Protein AF-A0A438BSS4-F1 (afdb_monomer_lite)

InterPro domains:
  IPR001117 Multicopper oxidase, second cupredoxin domain [PF00394] (109-150)
  IPR008972 Cupredoxin [G3DSA:2.60.40.420] (22-152)
  IPR008972 Cupredoxin [SSF49503] (28-121)
  IPR011707 Multicopper oxidase-like, N-terminal [PF07732] (27-97)
  IPR045087 Multicopper oxidase [PTHR11709] (37-151)

Foldseek 3Di:
DDFDFDKDWDDDDPQDDDPQKGKDAAADDFWFKAKDDPPPCLCQHTADPPNDDTQDHRGIDIHHDDDDPDAAKIKMATNPAQRRLPGMTIIHGHDGVPDDPPDPDDPDDDDWDKHFAAPDDPNVQVVVCVVVVHDGDGGPAIDTVNHRDDPD

Structure (mmCIF, N/CA/C/O backbone):
data_AF-A0A438BSS4-F1
#
_entry.id   AF-A0A438BSS4-F1
#
loop_
_atom_site.group_PDB
_atom_site.id
_atom_site.type_symbol
_atom_site.label_atom_id
_atom_site.label_alt_id
_atom_site.label_comp_id
_atom_site.label_asym_id
_atom_site.label_entity_id
_atom_site.label_seq_id
_atom_site.pdbx_PDB_ins_code
_atom_site.Cartn_x
_atom_site.Cartn_y
_atom_site.Cartn_z
_atom_site.occupancy
_atom_site.B_iso_or_equiv
_atom_site.auth_seq_id
_atom_site.auth_comp_id
_atom_site.auth_asym_id
_atom_site.auth_atom_id
_atom_site.pdbx_PDB_model_num
ATOM 1 N N . MET A 1 1 ? -0.698 -3.869 31.626 1.00 24.19 1 MET A N 1
ATOM 2 C CA . MET A 1 1 ? -1.971 -4.354 31.055 1.00 24.19 1 MET A CA 1
ATOM 3 C C . MET A 1 1 ? -1.891 -4.143 29.552 1.00 24.19 1 MET A C 1
ATOM 5 O O . MET A 1 1 ? -1.946 -3.004 29.117 1.00 24.19 1 MET A O 1
ATOM 9 N N . TRP A 1 2 ? -1.593 -5.192 28.784 1.00 21.73 2 TRP A N 1
ATOM 10 C CA . TRP A 1 2 ? -1.399 -5.092 27.333 1.00 21.73 2 TRP A CA 1
ATOM 11 C C . TRP A 1 2 ? -2.755 -5.261 26.635 1.00 21.73 2 TRP A C 1
ATOM 13 O O . TRP A 1 2 ? -3.410 -6.286 26.819 1.00 21.73 2 TRP A O 1
ATOM 23 N N . LEU A 1 3 ? -3.201 -4.241 25.893 1.00 25.16 3 LEU A N 1
ATOM 24 C CA . LEU A 1 3 ? -4.403 -4.311 25.057 1.00 25.16 3 LEU A CA 1
ATOM 25 C C . LEU A 1 3 ? -4.112 -5.232 23.864 1.00 25.16 3 LEU A C 1
ATOM 27 O O . LEU A 1 3 ? -3.237 -4.939 23.056 1.00 25.16 3 LEU A O 1
ATOM 31 N N . ILE A 1 4 ? -4.843 -6.340 23.753 1.00 28.16 4 ILE A N 1
ATOM 32 C CA . ILE A 1 4 ? -4.805 -7.215 22.577 1.00 28.16 4 ILE A CA 1
ATOM 33 C C . ILE A 1 4 ? -5.948 -6.782 21.655 1.00 28.16 4 ILE A C 1
ATOM 35 O O . ILE A 1 4 ? -7.095 -7.183 21.857 1.00 28.16 4 ILE A O 1
ATOM 39 N N . THR A 1 5 ? -5.650 -5.952 20.655 1.00 32.50 5 THR A N 1
ATOM 40 C CA . THR A 1 5 ? -6.594 -5.627 19.575 1.00 32.50 5 THR A CA 1
ATOM 41 C C . THR A 1 5 ? -6.526 -6.739 18.527 1.00 32.50 5 THR A C 1
ATOM 43 O O . THR A 1 5 ? -5.447 -7.089 18.050 1.00 32.50 5 THR A O 1
ATOM 46 N N . LYS A 1 6 ? -7.665 -7.355 18.191 1.00 30.75 6 LYS A N 1
ATOM 47 C CA . LYS A 1 6 ? -7.728 -8.408 17.165 1.00 30.7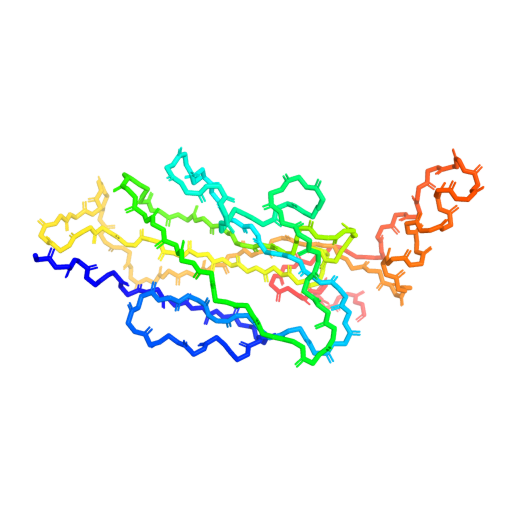5 6 LYS A CA 1
ATOM 48 C C . LYS A 1 6 ? -7.530 -7.785 15.780 1.00 30.75 6 LYS A C 1
ATOM 50 O O . LYS A 1 6 ? -8.438 -7.140 15.271 1.00 30.75 6 LYS A O 1
ATOM 55 N N . MET A 1 7 ? -6.373 -8.020 15.169 1.00 34.81 7 MET A N 1
ATOM 56 C CA . MET A 1 7 ? -6.061 -7.627 13.793 1.00 34.81 7 MET A CA 1
ATOM 57 C C . MET A 1 7 ? -6.324 -8.820 12.862 1.00 34.81 7 MET A C 1
ATOM 59 O O . MET A 1 7 ? -5.757 -9.895 13.060 1.00 34.81 7 MET A O 1
ATOM 63 N N . LYS A 1 8 ? -7.214 -8.668 11.876 1.00 31.70 8 LYS A N 1
ATOM 64 C CA . LYS A 1 8 ? -7.411 -9.658 10.802 1.00 31.70 8 LYS A CA 1
ATOM 65 C C . LYS A 1 8 ? -6.606 -9.208 9.581 1.00 31.70 8 LYS A C 1
ATOM 67 O O . LYS A 1 8 ? -6.917 -8.158 9.034 1.00 31.70 8 LYS A O 1
ATOM 72 N N . LEU A 1 9 ? -5.611 -9.992 9.162 1.00 38.25 9 LEU A N 1
ATOM 73 C CA . LEU A 1 9 ? -4.935 -9.822 7.870 1.00 38.25 9 LEU A CA 1
ATOM 74 C C . LEU A 1 9 ? -5.545 -10.771 6.835 1.00 38.25 9 LEU A C 1
ATOM 76 O O . LEU A 1 9 ? -5.776 -11.944 7.132 1.00 38.25 9 LEU A O 1
ATOM 80 N N . LEU A 1 10 ? -5.778 -10.268 5.624 1.00 36.00 10 LEU A N 1
ATOM 81 C CA . LEU A 1 10 ? -6.196 -11.058 4.471 1.00 36.00 10 LEU A CA 1
ATOM 82 C C . LEU A 1 10 ? -5.169 -10.853 3.342 1.00 36.00 10 LEU A C 1
ATOM 84 O O . 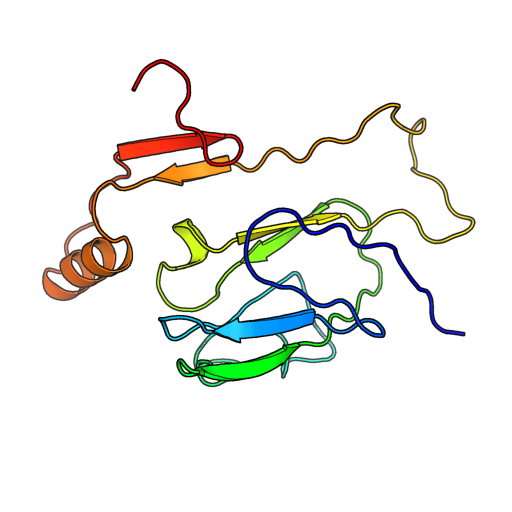LEU A 1 10 ? -4.815 -9.719 3.051 1.00 36.00 10 LEU A O 1
ATOM 88 N N . GLN A 1 11 ? -4.747 -11.976 2.748 1.00 30.53 11 GLN A N 1
ATOM 89 C CA . GLN A 1 11 ? -3.829 -12.186 1.610 1.00 30.53 11 GLN A CA 1
ATOM 90 C C . GLN A 1 11 ? -2.299 -12.274 1.858 1.00 30.53 11 GLN A C 1
ATOM 92 O O . GLN A 1 11 ? -1.591 -11.309 2.113 1.00 30.53 11 GLN A O 1
ATOM 97 N N . ILE A 1 12 ? -1.845 -13.536 1.747 1.00 33.31 12 ILE A N 1
ATOM 98 C CA . ILE A 1 12 ? -0.590 -14.108 1.214 1.00 33.31 12 ILE A CA 1
ATOM 99 C C . ILE A 1 12 ? 0.720 -13.357 1.512 1.00 33.31 12 ILE A C 1
ATOM 101 O O . ILE A 1 12 ? 1.456 -12.941 0.629 1.00 33.31 12 ILE A O 1
ATOM 105 N N . LEU A 1 13 ? 1.070 -13.336 2.791 1.00 33.84 13 LEU A N 1
ATOM 106 C CA . LEU A 1 13 ? 2.369 -13.769 3.315 1.00 33.84 13 LEU A CA 1
ATOM 107 C C . LEU A 1 13 ? 2.053 -14.423 4.671 1.00 33.84 13 LEU A C 1
ATOM 109 O O . LEU A 1 13 ? 1.056 -14.068 5.303 1.00 33.84 13 LEU A O 1
ATOM 113 N N . VAL A 1 14 ? 2.825 -15.415 5.120 1.00 33.06 14 VAL A N 1
ATOM 114 C CA . VAL A 1 14 ? 2.581 -16.073 6.418 1.00 33.06 14 VAL A CA 1
ATOM 115 C C . VAL A 1 14 ? 2.910 -15.089 7.547 1.00 33.06 14 VAL A C 1
ATOM 117 O O . VAL A 1 14 ? 4.011 -15.074 8.089 1.00 33.06 14 VAL A O 1
ATOM 120 N N . PHE A 1 15 ? 1.946 -14.240 7.893 1.00 44.56 15 PHE A N 1
ATOM 121 C CA . PHE A 1 15 ? 2.002 -13.354 9.045 1.00 44.56 15 PHE A CA 1
ATOM 122 C C . PHE A 1 15 ? 1.635 -14.162 10.293 1.00 44.56 15 PHE A C 1
ATOM 124 O O . PHE A 1 15 ? 0.466 -14.318 10.646 1.00 44.56 15 PHE A O 1
ATOM 131 N N . LEU A 1 16 ? 2.641 -14.733 10.957 1.00 33.88 16 LEU A N 1
ATOM 132 C CA . LEU A 1 16 ? 2.450 -15.403 12.244 1.00 33.88 16 LEU A CA 1
ATOM 133 C C . LEU A 1 16 ? 2.341 -14.347 13.349 1.00 33.88 16 LEU A C 1
ATOM 135 O O . LEU A 1 16 ? 3.347 -13.817 13.814 1.00 33.88 16 LEU A O 1
ATOM 139 N N . LEU A 1 17 ? 1.110 -14.055 13.775 1.00 36.72 17 LEU A N 1
ATOM 140 C CA . LEU A 1 17 ? 0.823 -13.212 14.936 1.00 36.72 17 LEU A CA 1
ATOM 141 C C . LEU A 1 17 ? 1.128 -13.981 16.231 1.00 36.72 17 LEU A C 1
ATOM 143 O O . LEU A 1 17 ? 0.242 -14.596 16.822 1.00 36.72 17 LEU A O 1
ATOM 147 N N . PHE A 1 18 ? 2.371 -13.922 16.706 1.00 29.31 18 PHE A N 1
ATOM 148 C CA . PHE A 1 18 ? 2.695 -14.261 18.094 1.00 29.31 18 PHE A CA 1
ATOM 149 C C . PHE A 1 18 ? 2.968 -12.968 18.872 1.00 29.31 18 PHE A C 1
ATOM 151 O O . PHE A 1 18 ? 3.887 -12.221 18.555 1.00 29.31 18 PHE A O 1
ATOM 158 N N . GLY A 1 19 ? 2.156 -12.683 19.895 1.00 33.69 19 GLY A N 1
ATOM 159 C CA . GLY A 1 19 ? 2.474 -11.661 20.904 1.00 33.69 19 GLY A CA 1
ATOM 160 C C . GLY A 1 19 ? 2.464 -10.193 20.449 1.00 33.69 19 GLY A C 1
ATOM 161 O O . GLY A 1 19 ? 3.119 -9.376 21.087 1.00 33.69 19 GLY A O 1
ATOM 162 N N . GLY A 1 20 ? 1.736 -9.835 19.386 1.00 42.69 20 GLY A N 1
ATOM 163 C CA . GLY A 1 20 ? 1.611 -8.436 18.938 1.00 42.69 20 GLY A CA 1
ATOM 164 C C . GLY A 1 20 ? 2.732 -7.938 18.015 1.00 42.69 20 GLY A C 1
ATOM 165 O O . GLY A 1 20 ? 2.837 -6.736 17.792 1.00 42.69 20 GLY A O 1
ATOM 166 N N . GLY A 1 21 ? 3.560 -8.835 17.472 1.00 40.66 21 GLY A N 1
ATOM 167 C CA . GLY A 1 21 ? 4.478 -8.532 16.369 1.00 40.66 21 GLY A CA 1
ATOM 168 C C . GLY A 1 21 ? 3.925 -8.998 15.021 1.00 40.66 21 GLY A C 1
ATOM 169 O O . GLY A 1 21 ? 3.262 -10.037 14.953 1.00 40.66 21 GLY A O 1
ATOM 170 N N . ILE A 1 22 ? 4.217 -8.254 13.950 1.00 52.66 22 ILE A N 1
ATOM 171 C CA . ILE A 1 22 ? 4.117 -8.760 12.578 1.00 52.66 22 ILE A CA 1
ATOM 172 C C . ILE A 1 22 ? 5.495 -9.303 12.189 1.00 52.66 22 ILE A C 1
ATOM 174 O O . ILE A 1 22 ? 6.502 -8.607 12.284 1.00 52.66 22 ILE A O 1
ATOM 178 N N . HIS A 1 23 ? 5.558 -10.561 11.763 1.00 45.16 23 HIS A N 1
ATOM 179 C CA . HIS A 1 23 ? 6.782 -11.158 11.231 1.00 45.16 23 HIS A CA 1
ATOM 180 C C . HIS A 1 23 ? 6.716 -11.191 9.708 1.00 45.16 23 HIS A C 1
ATOM 182 O O . HIS A 1 23 ? 5.843 -11.848 9.143 1.00 45.16 23 HIS A O 1
ATOM 188 N N . CYS A 1 24 ? 7.651 -10.495 9.062 1.00 52.78 24 CYS A N 1
ATOM 189 C CA . CYS A 1 24 ? 7.771 -10.436 7.612 1.00 52.78 24 CYS A CA 1
ATOM 190 C C . CYS A 1 24 ? 8.934 -11.327 7.159 1.00 52.78 24 CYS A C 1
ATOM 192 O O . CYS A 1 24 ? 10.059 -11.222 7.659 1.00 52.78 24 CYS A O 1
ATOM 194 N N . GLN A 1 25 ? 8.672 -12.207 6.193 1.00 42.16 25 GLN A N 1
ATOM 195 C CA . GLN A 1 25 ? 9.694 -13.030 5.548 1.00 42.16 25 GLN A CA 1
ATOM 196 C C . GLN A 1 25 ? 9.735 -12.700 4.057 1.00 42.16 25 GLN A C 1
ATOM 198 O O . GLN A 1 25 ? 8.776 -12.962 3.338 1.00 42.16 25 GLN A O 1
ATOM 203 N N . ALA A 1 26 ? 10.849 -12.144 3.580 1.00 49.03 26 ALA A N 1
ATOM 204 C CA . ALA A 1 26 ? 11.026 -11.851 2.163 1.00 49.03 26 ALA A CA 1
ATOM 205 C C . ALA A 1 26 ? 11.292 -13.157 1.393 1.00 49.03 26 ALA A C 1
ATOM 207 O O . ALA A 1 26 ? 12.308 -13.823 1.609 1.00 49.03 26 ALA A O 1
ATOM 208 N N . SER A 1 27 ? 10.360 -13.548 0.517 1.00 37.84 27 SER A N 1
ATOM 209 C CA . SER A 1 27 ? 10.440 -14.827 -0.202 1.00 37.84 27 SER A CA 1
ATOM 210 C C . SER A 1 27 ? 11.308 -14.769 -1.464 1.00 37.84 27 SER A C 1
ATOM 212 O O . SER A 1 27 ? 11.914 -15.781 -1.796 1.00 37.84 27 SER A O 1
ATOM 214 N N . ILE A 1 28 ? 11.346 -13.642 -2.193 1.00 33.94 28 ILE A N 1
ATOM 215 C CA . ILE A 1 28 ? 11.957 -13.599 -3.542 1.00 33.94 28 ILE A CA 1
ATOM 216 C C . ILE A 1 28 ? 12.649 -12.256 -3.864 1.00 33.94 28 ILE A C 1
ATOM 218 O O . ILE A 1 28 ? 13.659 -12.247 -4.558 1.00 33.94 28 ILE A O 1
ATOM 222 N N . HIS A 1 29 ? 12.177 -11.126 -3.321 1.00 47.12 29 HIS A N 1
ATOM 223 C CA . HIS A 1 29 ? 12.710 -9.787 -3.620 1.00 47.12 29 HIS A CA 1
ATOM 224 C C . HIS A 1 29 ? 13.022 -8.989 -2.341 1.00 47.12 29 HIS A C 1
ATOM 226 O O . HIS A 1 29 ? 12.593 -9.377 -1.248 1.00 47.12 29 HIS A O 1
ATOM 232 N N . ARG A 1 30 ? 13.792 -7.902 -2.470 1.00 47.50 30 ARG A N 1
ATOM 233 C CA . ARG A 1 30 ? 14.097 -6.973 -1.375 1.00 47.50 30 ARG A CA 1
ATOM 234 C C . ARG A 1 30 ? 12.845 -6.177 -1.020 1.00 47.50 30 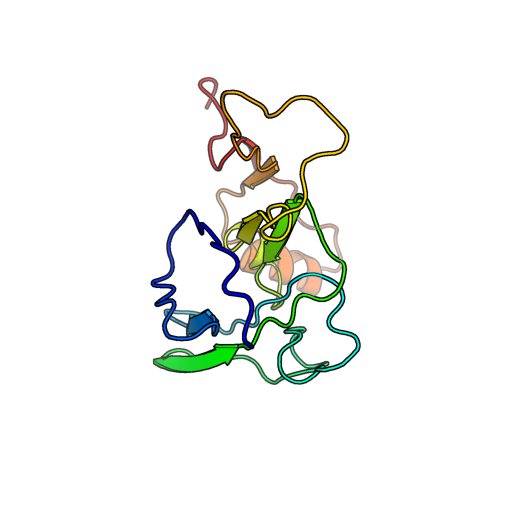ARG A C 1
ATOM 236 O O . ARG A 1 30 ? 12.292 -5.494 -1.874 1.00 47.50 30 ARG A O 1
ATOM 243 N N . HIS A 1 31 ? 12.388 -6.295 0.225 1.00 54.34 31 HIS A N 1
ATOM 244 C CA . HIS A 1 31 ? 11.191 -5.590 0.674 1.00 54.34 31 HIS A CA 1
ATOM 245 C C . HIS A 1 31 ? 11.387 -4.898 2.001 1.00 54.34 31 HIS A C 1
ATOM 247 O O . HIS A 1 31 ? 12.107 -5.375 2.880 1.00 54.34 31 HIS A O 1
ATOM 253 N N . THR A 1 32 ? 10.656 -3.810 2.155 1.00 53.25 32 THR A N 1
ATOM 254 C CA . THR A 1 32 ? 10.313 -3.247 3.448 1.00 53.25 32 THR A CA 1
ATOM 255 C C . THR A 1 32 ? 8.804 -3.044 3.504 1.00 53.25 32 THR A C 1
ATOM 257 O O . THR A 1 32 ? 8.155 -3.113 2.466 1.00 53.25 32 THR A O 1
ATOM 260 N N . PHE A 1 33 ? 8.218 -2.863 4.684 1.00 52.94 33 PHE A N 1
ATOM 261 C CA . PHE A 1 33 ? 6.766 -2.732 4.847 1.00 52.94 33 PHE A CA 1
ATOM 262 C C . PHE A 1 33 ? 6.473 -1.507 5.691 1.00 52.94 33 PHE A C 1
ATOM 264 O O . PHE A 1 33 ? 7.157 -1.321 6.687 1.00 52.94 33 PHE A O 1
ATOM 271 N N . ALA A 1 34 ? 5.467 -0.717 5.333 1.00 57.25 34 ALA A N 1
ATOM 272 C CA . ALA A 1 34 ? 5.055 0.446 6.112 1.00 57.25 34 ALA A CA 1
ATOM 273 C C . ALA A 1 34 ? 3.565 0.411 6.454 1.00 57.25 34 ALA A C 1
ATOM 275 O O . ALA A 1 34 ? 2.777 -0.246 5.769 1.00 57.25 34 ALA A O 1
ATOM 276 N N . TRP A 1 35 ? 3.198 1.124 7.519 1.00 58.16 35 TRP A N 1
ATOM 277 C CA . TRP A 1 35 ? 1.827 1.368 7.974 1.00 58.16 35 TRP A CA 1
ATOM 278 C C . TRP A 1 35 ? 1.789 2.692 8.751 1.00 58.16 35 TRP A C 1
ATOM 280 O O . TRP A 1 35 ? 2.673 2.914 9.565 1.00 58.16 35 TRP A O 1
ATOM 290 N N . GLY A 1 36 ? 0.742 3.508 8.577 1.00 58.16 36 GLY A N 1
ATOM 291 C CA . GLY A 1 36 ? 0.377 4.637 9.463 1.00 58.16 36 GLY A CA 1
ATOM 292 C C . GLY A 1 36 ? 1.503 5.576 9.951 1.00 58.16 36 GLY A C 1
ATOM 293 O O . GLY A 1 36 ? 2.614 5.565 9.445 1.00 58.16 36 GLY A O 1
ATOM 294 N N . GLU A 1 37 ? 1.222 6.431 10.938 1.00 53.81 37 GLU A N 1
ATOM 295 C CA . GLU A 1 37 ? 2.261 7.234 11.605 1.00 53.81 37 GLU A CA 1
ATOM 296 C C . GLU A 1 37 ? 2.850 6.448 12.787 1.00 53.81 37 GLU A C 1
ATOM 298 O O . GLU A 1 37 ? 2.173 6.209 13.784 1.00 53.81 37 GLU A O 1
ATOM 303 N N . ASN A 1 38 ? 4.128 6.058 12.716 1.00 56.38 38 ASN A N 1
ATOM 304 C CA . ASN A 1 38 ? 4.840 5.402 13.821 1.00 56.38 38 ASN A CA 1
ATOM 305 C C . ASN A 1 38 ? 5.774 6.387 14.548 1.00 56.38 38 ASN A C 1
ATOM 307 O O . ASN A 1 38 ? 6.983 6.165 14.660 1.00 56.38 38 ASN A O 1
ATOM 311 N N . ALA A 1 39 ? 5.213 7.500 15.038 1.00 54.72 39 ALA A N 1
ATOM 312 C CA . ALA A 1 39 ? 5.967 8.652 15.553 1.00 54.72 39 ALA A CA 1
ATOM 313 C C . ALA A 1 39 ? 6.949 8.328 16.700 1.00 54.72 39 ALA A C 1
ATOM 315 O O . ALA A 1 39 ? 7.874 9.096 16.958 1.00 54.72 39 ALA A O 1
ATOM 316 N N . GLN A 1 40 ? 6.775 7.199 17.395 1.00 63.47 40 GLN A N 1
ATOM 317 C CA . GLN A 1 40 ? 7.648 6.782 18.497 1.00 63.47 40 GLN A CA 1
ATOM 318 C C . GLN A 1 40 ? 8.616 5.631 18.165 1.00 63.47 40 GLN A C 1
ATOM 320 O O . GLN A 1 40 ? 9.459 5.323 19.010 1.00 63.47 40 GLN A O 1
ATOM 325 N N . ASN A 1 41 ? 8.547 4.989 16.990 1.00 73.94 41 ASN A N 1
ATOM 326 C CA . ASN A 1 41 ? 9.441 3.867 16.662 1.00 73.94 41 ASN A CA 1
ATOM 327 C C . ASN A 1 41 ? 9.826 3.797 15.167 1.00 73.94 41 ASN A C 1
ATOM 329 O O . ASN A 1 41 ? 9.322 2.934 14.439 1.00 73.94 41 ASN A O 1
ATOM 333 N N . PRO A 1 42 ? 10.776 4.637 14.711 1.00 82.62 42 PRO A N 1
ATOM 334 C CA . PRO A 1 42 ? 11.160 4.702 13.299 1.00 82.62 42 PRO A CA 1
ATOM 335 C C . PRO A 1 42 ? 11.797 3.403 12.783 1.00 82.62 42 PRO A C 1
ATOM 337 O O . PRO A 1 42 ? 11.688 3.087 11.607 1.00 82.62 42 PRO A O 1
ATOM 340 N N . TRP A 1 43 ? 12.412 2.594 13.653 1.00 79.56 43 TRP A N 1
ATOM 341 C CA . TRP A 1 43 ? 13.102 1.347 13.281 1.00 79.56 43 TRP A CA 1
ATOM 342 C C . TRP A 1 43 ? 12.204 0.292 12.635 1.00 79.56 43 TRP A C 1
ATOM 344 O O . TRP A 1 43 ? 12.689 -0.664 12.038 1.00 79.56 43 TRP A O 1
ATOM 354 N N . THR A 1 44 ? 10.895 0.428 12.820 1.00 80.31 44 THR A N 1
ATOM 355 C CA . THR A 1 44 ? 9.881 -0.480 12.290 1.00 80.31 44 THR A CA 1
ATOM 356 C C . THR A 1 44 ? 8.917 0.257 11.374 1.00 80.31 44 THR A C 1
ATOM 358 O O . THR A 1 44 ? 7.781 -0.178 11.233 1.00 80.31 44 THR A O 1
ATOM 361 N N . ASP A 1 45 ? 9.319 1.404 10.838 1.00 80.69 45 ASP A N 1
ATOM 362 C CA . ASP A 1 45 ? 8.469 2.217 9.974 1.00 80.69 45 ASP A CA 1
ATOM 363 C C . ASP A 1 45 ? 8.432 1.672 8.545 1.00 80.69 45 ASP A C 1
ATOM 365 O O . ASP A 1 45 ? 7.368 1.638 7.943 1.00 80.69 45 ASP A O 1
ATOM 369 N N . GLY A 1 46 ? 9.560 1.170 8.027 1.00 82.00 46 GLY A N 1
ATOM 370 C CA . GLY A 1 46 ? 9.596 0.500 6.729 1.00 82.00 46 GLY A CA 1
ATOM 371 C C . GLY A 1 46 ? 10.413 1.176 5.637 1.00 82.00 46 GLY A C 1
ATOM 372 O O . GLY A 1 46 ? 11.209 0.481 5.024 1.00 82.00 46 GLY A O 1
ATOM 373 N N . PRO A 1 47 ? 10.251 2.472 5.327 1.00 86.62 47 PRO A N 1
ATOM 374 C CA . PRO A 1 47 ? 10.787 3.066 4.105 1.00 86.62 47 PRO A CA 1
ATOM 375 C C . PRO A 1 47 ? 12.241 2.688 3.786 1.00 86.62 47 PRO A C 1
ATOM 377 O O . PRO A 1 47 ? 13.167 2.956 4.563 1.00 86.62 47 PRO A O 1
ATOM 380 N N . GLU A 1 48 ? 12.421 2.016 2.642 1.00 87.12 48 GLU A N 1
ATOM 381 C CA . GLU A 1 48 ? 13.716 1.491 2.213 1.00 87.12 48 GLU A CA 1
ATOM 382 C C . GLU A 1 48 ? 14.738 2.625 2.081 1.00 87.12 48 GLU A C 1
ATOM 384 O O . GLU A 1 48 ? 14.444 3.680 1.523 1.00 87.12 48 GLU A O 1
ATOM 389 N N . TYR A 1 49 ? 15.934 2.418 2.636 1.00 87.75 49 TYR A N 1
ATOM 390 C CA . TYR A 1 49 ? 17.036 3.389 2.677 1.00 87.75 49 TYR A CA 1
ATOM 391 C C . TYR A 1 49 ? 16.770 4.681 3.468 1.00 87.75 49 TYR A C 1
ATOM 393 O O . TYR A 1 49 ? 17.663 5.522 3.553 1.00 87.75 49 TYR A O 1
ATOM 401 N N . ILE A 1 50 ? 15.604 4.821 4.105 1.00 89.31 50 ILE A N 1
ATOM 402 C CA . ILE A 1 50 ? 15.297 5.938 5.008 1.00 89.31 50 ILE A CA 1
ATOM 403 C C . ILE A 1 50 ? 15.344 5.469 6.463 1.00 89.31 50 ILE A C 1
ATOM 405 O O . ILE A 1 50 ? 16.112 6.005 7.258 1.00 89.31 50 ILE A O 1
ATOM 409 N N . THR A 1 51 ? 14.552 4.452 6.816 1.00 84.19 51 THR A N 1
ATOM 410 C CA . THR A 1 51 ? 14.459 3.950 8.200 1.00 84.19 51 THR A CA 1
ATOM 411 C C . THR A 1 51 ? 15.061 2.562 8.379 1.00 84.19 51 THR A C 1
ATOM 413 O O . THR A 1 51 ? 15.418 2.183 9.497 1.00 84.19 51 THR A O 1
ATOM 416 N N . GLN A 1 52 ? 15.234 1.812 7.286 1.00 82.50 52 GLN A N 1
ATOM 417 C CA . GLN A 1 52 ? 15.867 0.497 7.301 1.00 82.50 52 GLN A CA 1
ATOM 418 C C . GLN A 1 52 ? 16.498 0.126 5.954 1.00 82.50 52 GLN A C 1
ATOM 420 O O . GLN A 1 52 ? 16.087 0.589 4.890 1.00 82.50 52 GLN A O 1
ATOM 425 N N . CYS A 1 53 ? 17.475 -0.782 5.996 1.00 86.44 53 CYS A N 1
ATOM 426 C CA . CYS A 1 53 ? 17.932 -1.485 4.801 1.00 86.44 53 CYS A CA 1
ATOM 427 C C . CYS A 1 53 ? 16.872 -2.504 4.334 1.00 86.44 53 CYS A C 1
ATOM 429 O O . CYS A 1 53 ? 16.124 -3.043 5.161 1.00 86.44 53 CYS A O 1
ATOM 431 N N . PRO A 1 54 ? 16.837 -2.834 3.033 1.00 83.81 54 PRO A N 1
ATOM 432 C CA . PRO A 1 54 ? 15.949 -3.869 2.521 1.00 83.81 54 PRO A CA 1
ATOM 433 C C . PRO A 1 54 ? 16.183 -5.243 3.147 1.00 83.81 54 PRO A C 1
ATOM 435 O O . PRO A 1 54 ? 17.324 -5.702 3.297 1.00 83.81 54 PRO A O 1
ATOM 438 N N . ILE A 1 55 ? 15.081 -5.947 3.417 1.00 83.50 55 ILE A N 1
ATOM 439 C CA . ILE A 1 55 ? 15.108 -7.336 3.877 1.00 83.50 55 ILE A CA 1
ATOM 440 C C . ILE A 1 55 ? 15.536 -8.213 2.698 1.00 83.50 55 ILE A C 1
ATOM 442 O O . ILE A 1 55 ? 14.836 -8.292 1.690 1.00 83.50 55 ILE A O 1
ATOM 446 N N . GLN A 1 56 ? 16.693 -8.866 2.814 1.00 83.00 56 GLN A N 1
ATOM 447 C CA . GLN A 1 56 ? 17.216 -9.722 1.748 1.00 83.00 56 GLN A CA 1
ATOM 448 C C . GLN A 1 56 ? 16.379 -11.002 1.592 1.00 83.00 56 GLN A C 1
ATOM 450 O O . GLN A 1 56 ? 15.840 -11.498 2.588 1.00 83.00 56 GLN A O 1
ATOM 455 N N . PRO A 1 57 ? 16.312 -11.594 0.385 1.00 79.50 57 PRO A N 1
ATOM 456 C CA . PRO A 1 57 ? 15.693 -12.903 0.191 1.00 79.50 57 PRO A CA 1
ATOM 457 C C . PRO A 1 57 ? 16.229 -13.945 1.185 1.00 79.50 57 PRO A C 1
ATOM 459 O O . PRO A 1 57 ? 17.431 -14.015 1.442 1.00 79.50 57 PRO A O 1
ATOM 462 N N . GLY A 1 58 ? 15.332 -14.724 1.792 1.00 80.31 58 GLY A N 1
ATOM 463 C CA . GLY A 1 58 ? 15.685 -15.725 2.810 1.00 80.31 58 GLY A CA 1
ATOM 464 C C . GLY A 1 58 ? 15.972 -15.162 4.209 1.00 80.31 58 GLY A C 1
ATOM 465 O O . GLY A 1 58 ? 16.064 -15.933 5.166 1.00 80.31 58 GLY A O 1
ATOM 466 N N . SER A 1 59 ? 16.053 -13.837 4.362 1.00 79.75 59 SER A N 1
ATOM 467 C CA . SER A 1 59 ? 16.139 -13.181 5.669 1.00 79.75 59 SER A CA 1
ATOM 468 C C . SER A 1 59 ? 14.753 -12.957 6.280 1.00 79.75 59 SER A C 1
ATOM 470 O O . SER A 1 59 ? 13.720 -13.005 5.605 1.00 79.75 59 SER A O 1
ATOM 472 N N . LYS A 1 60 ? 14.729 -12.707 7.590 1.00 77.88 60 LYS A N 1
ATOM 473 C CA . LYS A 1 60 ? 13.509 -12.429 8.357 1.00 77.88 60 LYS A CA 1
ATOM 474 C C . LYS A 1 60 ? 13.652 -11.110 9.093 1.00 77.88 60 LYS A C 1
ATOM 476 O O . LYS A 1 60 ? 14.732 -10.793 9.587 1.00 77.88 60 LYS A O 1
ATOM 481 N N . PHE A 1 61 ? 12.549 -10.384 9.201 1.00 78.00 61 PHE A N 1
ATOM 482 C CA . PHE A 1 61 ? 12.468 -9.165 9.989 1.00 78.00 61 PHE A CA 1
ATOM 483 C C . PHE A 1 61 ? 11.181 -9.165 10.805 1.00 78.00 61 PHE A C 1
ATOM 485 O O . PHE A 1 61 ? 10.101 -9.481 10.301 1.00 78.00 61 PHE A O 1
ATOM 492 N N . SER A 1 62 ? 11.309 -8.820 12.080 1.00 78.25 62 SER A N 1
ATOM 493 C CA . SER A 1 62 ? 10.178 -8.681 12.988 1.00 78.25 62 SER A CA 1
ATOM 494 C C . SER A 1 62 ? 9.846 -7.209 13.132 1.00 78.25 62 SER A C 1
ATOM 496 O O . SER A 1 62 ? 10.640 -6.436 13.665 1.00 78.25 62 SER A O 1
ATOM 498 N N . GLN A 1 63 ? 8.658 -6.835 12.684 1.00 78.12 63 GLN A N 1
ATOM 499 C CA . GLN A 1 63 ? 8.186 -5.467 12.707 1.00 78.12 63 GLN A CA 1
ATOM 500 C C . GLN A 1 63 ? 7.145 -5.305 13.820 1.00 78.12 63 GLN A C 1
ATOM 502 O O . GLN A 1 63 ? 6.179 -6.066 13.933 1.00 78.12 63 GLN A O 1
ATOM 507 N N . LYS A 1 64 ? 7.362 -4.320 14.692 1.00 78.12 64 LYS A N 1
ATOM 508 C CA . LYS A 1 64 ? 6.488 -4.050 15.834 1.00 78.12 64 LYS A CA 1
ATOM 509 C C . LYS A 1 64 ? 5.552 -2.893 15.507 1.00 78.12 64 LYS A C 1
ATOM 511 O O . LYS A 1 64 ? 5.991 -1.749 15.454 1.00 78.12 64 LYS A O 1
ATOM 516 N N . ILE A 1 65 ? 4.264 -3.193 15.362 1.00 78.69 65 ILE A N 1
ATOM 517 C CA . ILE A 1 65 ? 3.222 -2.167 15.258 1.00 78.69 65 ILE A CA 1
ATOM 518 C C . ILE A 1 65 ? 2.903 -1.659 16.658 1.00 78.69 65 ILE A C 1
ATOM 520 O O . ILE A 1 65 ? 2.549 -2.442 17.542 1.00 78.69 65 ILE A O 1
ATOM 524 N N . ILE A 1 66 ? 2.991 -0.348 16.856 1.00 79.94 66 ILE A N 1
ATOM 525 C CA . ILE A 1 66 ? 2.489 0.311 18.059 1.00 79.94 66 ILE A CA 1
ATOM 526 C C . ILE A 1 66 ? 1.316 1.183 17.625 1.00 79.94 66 ILE A C 1
ATOM 528 O O . ILE A 1 66 ? 1.518 2.220 17.012 1.00 79.94 66 ILE A O 1
ATOM 532 N N . LEU A 1 67 ? 0.098 0.733 17.926 1.00 81.06 67 LEU A N 1
ATOM 533 C CA . LEU A 1 67 ? -1.114 1.533 17.745 1.00 81.06 67 LEU A CA 1
ATOM 534 C C . LEU A 1 67 ? -1.333 2.394 18.991 1.00 81.06 67 LEU A C 1
ATOM 536 O O . LEU A 1 67 ? -1.212 1.907 20.122 1.00 81.06 67 LEU A O 1
ATOM 540 N N . SER A 1 68 ? -1.666 3.659 18.780 1.00 82.75 68 SER A N 1
ATOM 541 C CA . SER A 1 68 ? -1.855 4.676 19.803 1.00 82.75 68 SER A CA 1
ATOM 542 C C . SER A 1 68 ? -3.336 5.087 19.910 1.00 82.75 68 SER A C 1
ATOM 544 O O . SER A 1 68 ? -4.104 4.521 20.711 1.00 82.75 68 SER A O 1
ATOM 546 N N . SER A 1 69 ? -3.744 6.067 19.114 1.00 84.50 69 SER A N 1
ATOM 547 C CA . SER A 1 69 ? -5.087 6.636 19.020 1.00 84.50 69 SER A CA 1
ATOM 548 C C . SER A 1 69 ? -5.831 6.212 17.755 1.00 84.50 69 SER A C 1
ATOM 550 O O . SER A 1 69 ? -7.002 6.561 17.623 1.00 84.50 69 SER A O 1
ATOM 552 N N . GLU A 1 70 ? -5.195 5.471 16.847 1.00 85.19 70 GLU A N 1
ATOM 553 C CA . GLU A 1 70 ? -5.805 5.059 15.588 1.00 85.19 70 GLU A CA 1
ATOM 554 C C . GLU A 1 70 ? -6.977 4.099 15.846 1.00 85.19 70 GLU A C 1
ATOM 556 O O . GLU A 1 70 ? -6.862 3.126 16.594 1.00 85.19 70 GLU A O 1
ATOM 561 N N . GLU A 1 71 ? -8.113 4.372 15.209 1.00 88.31 71 GLU A N 1
ATOM 562 C CA . GLU A 1 71 ? -9.321 3.548 15.205 1.00 88.31 71 GLU A CA 1
ATOM 563 C C . GLU A 1 71 ? -9.966 3.694 13.820 1.00 88.31 71 GLU A C 1
ATOM 565 O O . GLU A 1 71 ? -10.098 4.808 13.312 1.00 88.31 71 GLU A O 1
ATOM 570 N N . GLY A 1 72 ? -10.335 2.583 13.180 1.00 90.38 72 GLY A N 1
ATOM 571 C CA . GLY A 1 72 ? -10.870 2.567 11.817 1.00 90.38 72 GLY A CA 1
ATOM 572 C C . GLY A 1 72 ? -10.036 1.730 10.846 1.00 90.38 72 GLY A C 1
ATOM 573 O O . GLY A 1 72 ? -9.528 0.666 11.200 1.00 90.38 72 GLY A O 1
ATOM 574 N N . THR A 1 73 ? -9.940 2.184 9.594 1.00 88.00 73 THR A N 1
ATOM 575 C CA . THR A 1 73 ? -9.237 1.465 8.520 1.00 88.00 73 THR A CA 1
ATOM 576 C C . THR A 1 73 ? -7.895 2.122 8.231 1.00 88.00 73 THR A C 1
ATOM 578 O O . THR A 1 73 ? -7.832 3.286 7.847 1.00 88.00 73 THR A O 1
ATOM 581 N N . LEU A 1 74 ? -6.834 1.345 8.390 1.00 89.62 74 LEU A N 1
ATOM 582 C CA . LEU A 1 74 ? -5.485 1.625 7.924 1.00 89.62 74 LEU A CA 1
ATOM 583 C C . LEU A 1 74 ? -5.136 0.618 6.818 1.00 89.62 74 LEU A C 1
ATOM 585 O O . LEU A 1 74 ? -5.924 -0.264 6.468 1.00 89.62 74 LEU A O 1
ATOM 589 N N . TRP A 1 75 ? -3.932 0.715 6.275 1.00 87.50 75 TRP A N 1
ATOM 590 C CA . TRP A 1 75 ? -3.410 -0.248 5.315 1.00 87.50 75 TRP A CA 1
ATOM 591 C C . TRP A 1 75 ? -1.901 -0.383 5.490 1.00 87.50 75 TRP A C 1
ATOM 593 O O . TRP A 1 75 ? -1.247 0.510 6.032 1.00 87.50 75 TRP A O 1
ATOM 603 N N . TRP A 1 76 ? -1.372 -1.527 5.074 1.00 86.69 76 TRP A N 1
ATOM 604 C CA . TRP A 1 76 ? 0.054 -1.779 4.968 1.00 86.69 76 TRP A CA 1
ATOM 605 C C . TRP A 1 76 ? 0.422 -1.998 3.510 1.00 86.69 76 TRP A C 1
ATOM 607 O O . TRP A 1 76 ? -0.390 -2.477 2.714 1.00 86.69 76 TRP A O 1
ATOM 617 N N . HIS A 1 77 ? 1.661 -1.683 3.164 1.00 88.00 77 HIS A N 1
ATOM 618 C CA . HIS A 1 77 ? 2.190 -1.964 1.838 1.00 88.00 77 HIS A CA 1
ATOM 619 C C . HIS A 1 77 ? 3.699 -2.137 1.859 1.00 88.00 77 HIS A C 1
ATOM 621 O O . HIS A 1 77 ? 4.374 -1.683 2.785 1.00 88.00 77 HIS A O 1
ATOM 627 N N . ALA A 1 78 ? 4.229 -2.785 0.823 1.00 87.31 78 ALA A N 1
ATOM 628 C CA . ALA A 1 78 ? 5.658 -2.771 0.581 1.00 87.31 78 ALA A CA 1
ATOM 629 C C . ALA A 1 78 ? 6.139 -1.325 0.375 1.00 87.31 78 ALA A C 1
ATOM 631 O O . ALA A 1 78 ? 5.480 -0.529 -0.291 1.00 87.31 78 ALA A O 1
ATOM 632 N N . HIS A 1 79 ? 7.280 -0.976 0.952 1.00 89.56 79 HIS A N 1
ATOM 633 C CA . HIS A 1 79 ? 7.890 0.347 0.849 1.00 89.56 79 HIS A CA 1
ATOM 634 C C . HIS A 1 79 ? 9.284 0.282 0.201 1.00 89.56 79 HIS A C 1
ATOM 636 O O . HIS A 1 79 ? 10.148 1.120 0.467 1.00 89.56 79 HIS A O 1
ATOM 642 N N . SER A 1 80 ? 9.467 -0.719 -0.664 1.00 88.25 80 SER A N 1
ATOM 643 C CA . SER A 1 80 ? 10.558 -0.826 -1.627 1.00 88.25 80 SER A CA 1
ATOM 644 C C . SER A 1 80 ? 9.994 -0.740 -3.040 1.00 88.25 80 SER A C 1
ATOM 646 O O . SER A 1 80 ? 9.033 -1.445 -3.392 1.00 88.25 80 SER A O 1
ATOM 648 N N . ASP A 1 81 ? 10.620 0.100 -3.857 1.00 91.94 81 ASP A N 1
ATOM 649 C CA . ASP A 1 81 ? 10.357 0.171 -5.290 1.00 91.94 81 ASP A CA 1
ATOM 650 C C . ASP A 1 81 ? 8.864 0.339 -5.637 1.00 91.94 81 ASP A C 1
ATOM 652 O O . ASP A 1 81 ? 8.133 1.068 -4.961 1.00 91.94 81 ASP A O 1
ATOM 656 N N . TRP A 1 82 ? 8.390 -0.309 -6.706 1.00 93.56 82 TRP A N 1
ATOM 657 C CA . TRP A 1 82 ? 6.971 -0.320 -7.079 1.00 93.56 82 TRP A CA 1
ATOM 658 C C . TRP A 1 82 ? 6.225 -1.544 -6.540 1.00 93.56 82 TRP A C 1
ATOM 660 O O . TRP A 1 82 ? 5.076 -1.807 -6.896 1.00 93.56 82 TRP A O 1
ATOM 670 N N . THR A 1 83 ? 6.835 -2.270 -5.604 1.00 89.25 83 THR A N 1
ATOM 671 C CA . THR A 1 83 ? 6.309 -3.553 -5.130 1.00 89.25 83 THR A CA 1
ATOM 672 C C . THR A 1 83 ? 4.962 -3.436 -4.410 1.00 89.25 83 THR A C 1
ATOM 674 O O . THR A 1 83 ? 4.195 -4.398 -4.348 1.00 89.25 83 THR A O 1
ATOM 677 N N . ARG A 1 84 ? 4.608 -2.240 -3.917 1.00 91.75 84 ARG A N 1
ATOM 678 C CA . ARG A 1 84 ? 3.274 -1.977 -3.356 1.00 91.75 84 ARG A CA 1
ATOM 679 C C . ARG A 1 84 ? 2.134 -2.239 -4.337 1.00 91.75 84 ARG A C 1
ATOM 681 O O . ARG A 1 84 ? 1.013 -2.394 -3.876 1.00 91.75 84 ARG A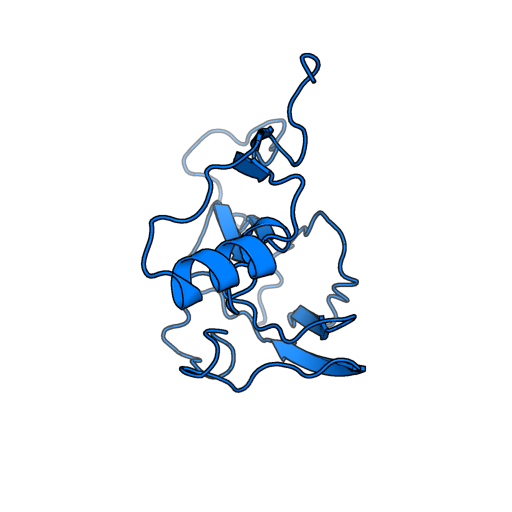 O 1
ATOM 688 N N . ALA A 1 85 ? 2.387 -2.306 -5.646 1.00 89.88 85 ALA A N 1
ATOM 689 C CA . ALA A 1 85 ? 1.361 -2.644 -6.632 1.00 89.88 85 ALA A CA 1
ATOM 690 C C . ALA A 1 85 ? 0.747 -4.034 -6.393 1.00 89.88 85 ALA A C 1
ATOM 692 O O . ALA A 1 85 ? -0.443 -4.219 -6.624 1.00 89.88 85 ALA A O 1
ATOM 693 N N . THR A 1 86 ? 1.518 -4.991 -5.862 1.00 87.44 86 THR A N 1
ATOM 694 C CA . THR A 1 86 ? 1.031 -6.353 -5.568 1.00 87.44 86 THR A CA 1
ATOM 695 C C . THR A 1 86 ? 1.130 -6.733 -4.092 1.00 87.44 86 THR A C 1
ATOM 697 O O . THR A 1 86 ? 0.410 -7.621 -3.639 1.00 87.44 86 THR A O 1
ATOM 700 N N . VAL A 1 87 ? 1.995 -6.065 -3.323 1.00 87.25 87 VAL A N 1
ATOM 701 C CA . VAL A 1 87 ? 2.254 -6.375 -1.912 1.00 87.25 87 VAL A CA 1
ATOM 702 C C . VAL A 1 87 ? 1.669 -5.276 -1.027 1.00 87.25 87 VAL A C 1
ATOM 704 O O . VAL A 1 87 ? 2.343 -4.306 -0.676 1.00 87.25 87 VAL A O 1
ATOM 707 N N . HIS A 1 88 ? 0.393 -5.424 -0.680 1.00 87.25 88 HIS A N 1
ATOM 708 C CA . HIS A 1 88 ? -0.353 -4.505 0.179 1.00 87.25 88 HIS A CA 1
ATOM 709 C C . HIS A 1 88 ? -1.567 -5.194 0.814 1.00 87.25 88 HIS A C 1
ATOM 711 O O . HIS A 1 88 ? -1.980 -6.272 0.387 1.00 87.25 88 HIS A O 1
ATOM 717 N N . GLY A 1 89 ? -2.169 -4.563 1.821 1.00 86.62 89 GLY A N 1
ATOM 718 C CA . GLY A 1 89 ? -3.392 -5.062 2.442 1.00 86.62 89 GLY A CA 1
ATOM 719 C C . GLY A 1 89 ? -3.992 -4.103 3.464 1.00 86.62 89 GLY A C 1
ATOM 720 O O . GLY A 1 89 ? -3.355 -3.153 3.910 1.00 86.62 89 GLY A O 1
ATOM 721 N N . ALA A 1 90 ? -5.240 -4.353 3.856 1.00 88.12 90 ALA A N 1
ATOM 722 C CA . ALA A 1 90 ? -5.926 -3.546 4.862 1.00 88.12 90 ALA A CA 1
ATOM 723 C C . ALA A 1 90 ? -5.524 -3.942 6.295 1.00 88.12 90 ALA A C 1
ATOM 725 O O . ALA A 1 90 ? -5.290 -5.116 6.597 1.00 88.12 90 ALA A O 1
ATOM 726 N N . ILE A 1 91 ? -5.517 -2.960 7.195 1.00 85.88 91 ILE A N 1
ATOM 727 C CA . ILE A 1 91 ? -5.437 -3.136 8.647 1.00 85.88 91 ILE A CA 1
ATOM 728 C C . ILE A 1 91 ? -6.706 -2.539 9.244 1.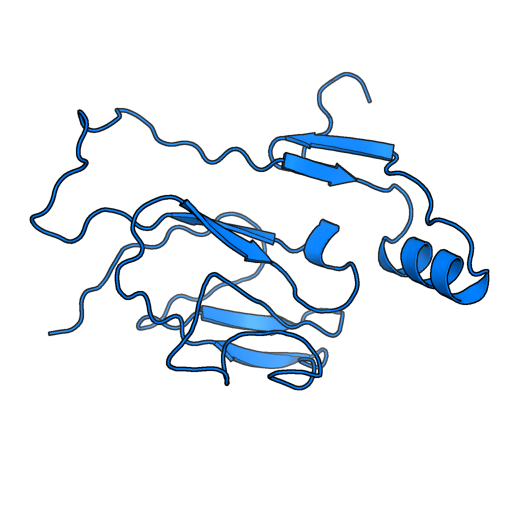00 85.88 91 ILE A C 1
ATOM 730 O O . ILE A 1 91 ? -6.948 -1.342 9.133 1.00 85.88 91 ILE A O 1
ATOM 734 N N . ILE A 1 92 ? -7.507 -3.362 9.915 1.00 88.62 92 ILE A N 1
ATOM 735 C CA . ILE A 1 92 ? -8.720 -2.895 10.591 1.00 88.62 92 ILE A CA 1
ATOM 736 C C . ILE A 1 92 ? -8.452 -2.791 12.090 1.00 88.62 92 ILE A C 1
ATOM 738 O O . ILE A 1 92 ? -8.157 -3.798 12.743 1.00 88.62 92 ILE A O 1
ATOM 742 N N . VAL A 1 93 ? -8.563 -1.577 12.627 1.00 89.00 93 VAL A N 1
ATOM 743 C CA . VAL A 1 93 ? -8.411 -1.273 14.051 1.00 89.00 93 VAL A CA 1
ATOM 744 C C . VAL A 1 93 ? -9.789 -1.024 14.653 1.00 89.00 93 VAL A C 1
ATOM 746 O O . VAL A 1 93 ? -10.402 0.021 14.454 1.00 89.00 93 VAL A O 1
ATOM 749 N N . TYR A 1 94 ? -10.285 -2.019 15.381 1.00 91.25 94 TYR A N 1
ATOM 750 C CA . TYR A 1 94 ? -11.577 -1.954 16.058 1.00 91.25 94 TYR A CA 1
ATOM 751 C C . TYR A 1 94 ? -11.537 -1.041 17.293 1.00 91.25 94 TYR A C 1
ATOM 753 O O . TYR A 1 94 ? -10.465 -0.879 17.888 1.00 91.25 94 TYR A O 1
ATOM 761 N N . PRO A 1 95 ? -12.704 -0.535 17.742 1.00 91.69 95 PRO A N 1
ATOM 762 C CA . PRO A 1 95 ? -12.803 0.181 19.003 1.00 91.69 95 PRO A CA 1
ATOM 763 C C . PRO A 1 95 ? -12.209 -0.615 20.164 1.00 91.69 95 PRO A C 1
ATOM 765 O O . PRO A 1 95 ? -12.354 -1.842 20.248 1.00 91.69 95 PRO A O 1
ATOM 768 N N . LYS A 1 96 ? -11.527 0.092 21.069 1.00 89.75 96 LYS A N 1
ATOM 769 C CA . LYS A 1 96 ? -10.938 -0.498 22.279 1.00 89.75 96 LYS A CA 1
ATOM 770 C C . LYS A 1 96 ? -12.016 -1.226 23.090 1.00 89.75 96 LYS A C 1
ATOM 772 O O . LYS A 1 96 ? -13.179 -0.834 23.121 1.00 89.75 96 LYS A O 1
ATOM 777 N N . ASN A 1 97 ? -11.630 -2.284 23.804 1.00 88.00 97 ASN A N 1
ATOM 778 C CA . ASN A 1 97 ? -12.570 -2.995 24.674 1.00 88.00 97 ASN A CA 1
ATOM 779 C C . ASN A 1 97 ? -13.241 -2.016 25.653 1.00 88.00 97 ASN A C 1
ATOM 781 O O . ASN A 1 97 ? -12.558 -1.337 26.417 1.00 88.00 97 ASN A O 1
ATOM 785 N N . GLY A 1 98 ? -14.573 -1.968 25.634 1.00 89.62 98 GLY A N 1
ATOM 786 C CA . GLY A 1 98 ? -15.368 -1.056 26.461 1.00 89.62 98 GLY A CA 1
ATOM 787 C C . GLY A 1 98 ? -15.764 0.254 25.773 1.00 89.62 98 GLY A C 1
ATOM 788 O O . GLY A 1 98 ? -16.605 0.970 26.313 1.00 89.62 98 GLY A O 1
ATOM 789 N N . THR A 1 99 ? -15.238 0.552 24.583 1.00 92.94 99 THR A N 1
ATOM 790 C CA . THR A 1 99 ? -15.751 1.620 23.716 1.00 92.94 99 THR A CA 1
ATOM 791 C C . THR A 1 99 ? -16.645 1.040 22.619 1.00 92.94 99 THR A C 1
ATOM 793 O O . THR A 1 99 ? -16.771 -0.176 22.447 1.00 92.94 99 THR A O 1
ATOM 796 N N . LYS A 1 100 ? -17.350 1.921 21.913 1.00 93.56 100 LYS A N 1
ATOM 797 C CA . LYS A 1 100 ? -18.244 1.577 20.808 1.00 93.56 100 LYS A CA 1
ATOM 798 C C . LYS A 1 100 ? -17.987 2.531 19.658 1.00 93.56 100 LYS A C 1
ATOM 800 O O . LYS A 1 100 ? -17.549 3.656 19.891 1.00 93.56 100 LYS A O 1
ATOM 805 N N . TYR A 1 101 ? -18.339 2.098 18.454 1.00 93.44 101 TYR A N 1
ATOM 806 C CA . TYR A 1 101 ? -18.405 2.999 17.316 1.00 93.44 101 TYR A CA 1
ATOM 807 C C . TYR A 1 101 ? -19.278 4.223 17.643 1.00 93.44 101 TYR A C 1
ATOM 809 O O . TYR A 1 101 ? -20.271 4.095 18.374 1.00 93.44 101 TYR A O 1
ATOM 817 N N . PRO A 1 102 ? -18.971 5.396 17.066 1.00 94.75 102 PRO A N 1
ATOM 818 C CA . PRO A 1 102 ? -19.828 6.577 17.174 1.00 94.75 102 PRO A CA 1
ATOM 819 C C . PRO A 1 102 ? -21.144 6.435 16.380 1.00 94.75 102 PRO A C 1
ATOM 821 O O . PRO A 1 102 ? -21.966 7.345 16.374 1.00 94.75 102 PRO A O 1
ATOM 824 N N . PHE A 1 103 ? -21.357 5.289 15.730 1.00 95.88 103 PHE A N 1
ATOM 825 C CA . PHE A 1 103 ? -22.526 4.911 14.938 1.00 95.88 103 PHE A CA 1
ATOM 826 C C . PHE A 1 103 ? -23.015 3.497 15.325 1.00 95.88 103 PHE A C 1
ATOM 828 O O . PHE A 1 103 ? -22.305 2.769 16.027 1.00 95.88 103 PHE A O 1
ATOM 835 N N . PRO A 1 104 ? -24.230 3.077 14.910 1.00 96.38 104 PRO A N 1
ATOM 836 C CA . PRO A 1 104 ? -24.719 1.723 15.160 1.00 96.38 104 PRO A CA 1
ATOM 837 C C . PRO A 1 104 ? -23.755 0.664 14.624 1.00 96.38 104 PRO A C 1
ATOM 839 O O . PRO A 1 104 ? -23.272 0.773 13.500 1.00 96.38 104 PRO A O 1
ATOM 842 N N . LYS A 1 105 ? -23.484 -0.371 15.426 1.00 94.56 105 LYS A N 1
ATOM 843 C CA . LYS A 1 105 ? -22.563 -1.442 15.039 1.00 94.56 105 LYS A CA 1
ATOM 844 C C . LYS A 1 105 ? -23.028 -2.083 13.719 1.00 94.56 105 LYS A C 1
ATOM 846 O O . LYS A 1 105 ? -24.159 -2.573 13.680 1.00 94.56 105 LYS A O 1
ATOM 851 N N . PRO A 1 106 ? -22.179 -2.122 12.679 1.00 94.44 106 PRO A N 1
ATOM 852 C CA . PRO A 1 106 ? -22.543 -2.732 11.407 1.00 94.44 106 PRO A CA 1
ATOM 853 C C . PRO A 1 106 ? -22.753 -4.243 11.558 1.00 94.44 106 PRO A C 1
ATOM 855 O O . PRO A 1 106 ? -22.116 -4.907 12.380 1.00 94.44 106 PRO A O 1
ATOM 858 N N . ASN A 1 107 ? -23.655 -4.801 10.748 1.00 96.19 107 ASN A N 1
ATOM 859 C CA . ASN A 1 107 ? -23.872 -6.249 10.696 1.00 96.19 107 ASN A CA 1
ATOM 860 C C . ASN A 1 107 ? -22.684 -6.979 10.059 1.00 96.19 107 ASN A C 1
ATOM 862 O O . ASN A 1 107 ? -22.353 -8.090 10.470 1.00 96.19 107 ASN A O 1
ATOM 866 N N . VAL A 1 108 ? -22.067 -6.355 9.051 1.00 95.75 108 VAL A N 1
ATOM 867 C CA . VAL A 1 108 ? -20.949 -6.895 8.276 1.00 95.75 108 VAL A CA 1
ATOM 868 C C . VAL A 1 108 ? -19.991 -5.756 7.936 1.00 95.75 108 VAL A C 1
ATOM 870 O O . VAL A 1 108 ? -20.425 -4.652 7.617 1.00 95.75 108 VAL A O 1
ATOM 873 N N . GLU A 1 109 ? -18.695 -6.049 7.978 1.00 92.94 109 GLU A N 1
ATOM 874 C CA . GLU A 1 109 ? -17.618 -5.153 7.560 1.00 92.94 109 GLU A CA 1
ATOM 875 C C . GLU A 1 109 ? -16.786 -5.878 6.497 1.00 92.94 109 GLU A C 1
ATOM 877 O O . GLU A 1 109 ? -16.330 -7.002 6.730 1.00 92.94 109 GLU A O 1
ATOM 882 N N . VAL A 1 110 ? -16.619 -5.262 5.324 1.00 93.94 110 VAL A N 1
ATOM 883 C CA . VAL A 1 110 ? -15.877 -5.834 4.191 1.00 93.94 110 VAL A CA 1
ATOM 884 C C . VAL A 1 110 ? -14.866 -4.801 3.694 1.00 93.94 110 VAL A C 1
ATOM 886 O O . VAL A 1 110 ? -15.281 -3.704 3.319 1.00 93.94 110 VAL A O 1
ATOM 889 N N . PRO A 1 111 ? -13.556 -5.110 3.676 1.00 93.31 111 PRO A N 1
ATOM 890 C CA . PRO A 1 111 ? -12.575 -4.225 3.068 1.00 93.31 111 PRO A CA 1
ATOM 891 C C . PRO A 1 111 ? -12.744 -4.210 1.543 1.00 93.31 111 PRO A C 1
ATOM 893 O O . PRO A 1 111 ? -12.905 -5.258 0.912 1.00 93.31 111 PRO A O 1
ATOM 896 N N . ILE A 1 112 ? -12.681 -3.013 0.965 1.00 95.38 112 ILE A N 1
ATOM 897 C CA . ILE A 1 112 ? -12.648 -2.787 -0.480 1.00 95.38 112 ILE A CA 1
ATOM 898 C C . ILE A 1 112 ? -11.315 -2.116 -0.799 1.00 95.38 112 ILE A C 1
ATOM 900 O O . ILE A 1 112 ? -11.094 -0.962 -0.439 1.00 95.38 112 ILE A O 1
ATOM 904 N N . ILE A 1 113 ? -10.417 -2.865 -1.430 1.00 93.94 113 ILE A N 1
ATOM 905 C CA . ILE A 1 113 ? -9.084 -2.415 -1.821 1.00 93.94 113 ILE A CA 1
ATOM 906 C C . ILE A 1 113 ? -9.120 -2.091 -3.308 1.00 93.94 113 ILE A C 1
ATOM 908 O O . ILE A 1 113 ? -9.426 -2.957 -4.127 1.00 93.94 113 ILE A O 1
ATOM 912 N N . LEU A 1 114 ? -8.811 -0.842 -3.639 1.00 96.56 114 LEU A N 1
ATOM 913 C CA . LEU A 1 114 ? -8.632 -0.404 -5.015 1.00 96.56 114 LEU A CA 1
ATOM 914 C C . LEU A 1 114 ? -7.158 -0.544 -5.386 1.00 96.56 114 LEU A C 1
ATOM 916 O O . LEU A 1 114 ? -6.288 -0.184 -4.591 1.00 96.56 114 LEU A O 1
ATOM 920 N N . GLY A 1 115 ? -6.889 -1.067 -6.575 1.00 95.06 115 GLY A N 1
ATOM 921 C CA . GLY A 1 115 ? -5.528 -1.286 -7.050 1.00 95.06 115 GLY A CA 1
ATOM 922 C C . GLY A 1 115 ? -5.405 -1.159 -8.559 1.00 95.06 115 GLY A C 1
ATOM 923 O O . GLY A 1 115 ? -6.379 -0.905 -9.265 1.00 95.06 115 GLY A O 1
ATOM 924 N N . GLU A 1 116 ? -4.190 -1.368 -9.036 1.00 96.06 116 GLU A N 1
ATOM 925 C CA . GLU A 1 116 ? -3.830 -1.362 -10.448 1.00 96.06 116 GLU A CA 1
ATOM 926 C C . GLU A 1 116 ? -3.126 -2.673 -10.797 1.00 96.06 116 GLU A C 1
ATOM 928 O O . GLU A 1 116 ? -2.486 -3.296 -9.946 1.00 96.06 116 GLU A O 1
ATOM 933 N N . TRP A 1 117 ? -3.249 -3.092 -12.051 1.00 94.81 117 TRP A N 1
ATOM 934 C CA . TRP A 1 117 ? -2.637 -4.303 -12.579 1.00 94.81 117 TRP A CA 1
ATOM 935 C C . TRP A 1 117 ? -1.872 -4.010 -13.859 1.00 94.81 117 TRP A C 1
ATOM 937 O O . TRP A 1 117 ? -2.400 -3.366 -14.763 1.00 94.81 117 TRP A O 1
ATOM 947 N N . TRP A 1 118 ? -0.668 -4.563 -13.963 1.00 94.94 118 TRP A N 1
ATOM 948 C CA . TRP A 1 118 ? 0.116 -4.611 -15.192 1.00 94.94 118 TRP A CA 1
ATOM 949 C C . TRP A 1 118 ? 0.312 -6.072 -15.588 1.00 94.94 118 TRP A C 1
ATOM 951 O O . TRP A 1 118 ? 0.556 -6.928 -14.737 1.00 94.94 118 TRP A O 1
ATOM 961 N N . LYS A 1 119 ? 0.236 -6.369 -16.887 1.00 93.62 119 LYS A N 1
ATOM 962 C CA . LYS A 1 119 ? 0.659 -7.670 -17.431 1.00 93.62 119 LYS A CA 1
ATOM 963 C C . LYS A 1 119 ? 2.175 -7.840 -17.350 1.00 93.62 119 LYS A C 1
ATOM 965 O O . LYS A 1 119 ? 2.658 -8.958 -17.192 1.00 93.62 119 LYS A O 1
ATOM 970 N N . SER A 1 120 ? 2.907 -6.737 -17.489 1.00 93.94 120 SER A N 1
ATOM 971 C CA . SER A 1 120 ? 4.358 -6.680 -17.311 1.00 93.94 120 SER A CA 1
ATOM 972 C C . SER A 1 120 ? 4.736 -6.672 -15.831 1.00 93.94 120 SER A C 1
ATOM 974 O O . SER A 1 120 ? 3.957 -6.245 -14.981 1.00 93.94 120 SER A O 1
ATOM 976 N N . ASP A 1 121 ? 5.965 -7.094 -15.524 1.00 92.69 121 ASP A N 1
ATOM 977 C CA . ASP A 1 121 ? 6.535 -6.914 -14.187 1.00 92.69 121 ASP A CA 1
ATOM 978 C C . ASP A 1 121 ? 6.569 -5.417 -13.832 1.00 92.69 121 ASP A C 1
ATOM 980 O O . ASP A 1 121 ? 7.097 -4.595 -14.584 1.00 92.69 121 ASP A O 1
ATOM 984 N N . VAL A 1 122 ? 5.996 -5.063 -12.682 1.00 92.62 122 VAL A N 1
ATOM 985 C CA . VAL A 1 122 ? 5.840 -3.668 -12.257 1.00 92.62 122 VAL A CA 1
ATOM 986 C C . VAL A 1 122 ? 7.180 -2.956 -12.042 1.00 92.62 122 VAL A C 1
ATOM 988 O O . VAL A 1 122 ? 7.304 -1.764 -12.328 1.00 92.62 122 VAL A O 1
ATOM 991 N N . ASN A 1 123 ? 8.208 -3.676 -11.589 1.00 92.81 123 ASN A N 1
ATOM 992 C CA . ASN A 1 123 ? 9.542 -3.110 -11.425 1.00 92.81 123 ASN A CA 1
ATOM 993 C C . ASN A 1 123 ? 10.242 -2.963 -12.778 1.00 92.81 123 ASN A C 1
ATOM 995 O O . ASN A 1 123 ? 10.996 -2.011 -12.949 1.00 92.81 123 ASN A O 1
ATOM 999 N N . ALA A 1 124 ? 9.937 -3.815 -13.763 1.00 95.50 124 ALA A N 1
ATOM 1000 C CA . ALA A 1 124 ? 10.416 -3.612 -15.131 1.00 95.50 124 ALA A CA 1
ATOM 1001 C C . ALA A 1 124 ? 9.808 -2.350 -15.769 1.00 95.50 124 ALA A C 1
ATOM 1003 O O . ALA A 1 124 ? 10.534 -1.584 -16.398 1.00 95.50 124 ALA A O 1
ATOM 1004 N N . VAL A 1 125 ? 8.512 -2.089 -15.549 1.00 96.38 125 VAL A N 1
ATOM 1005 C CA . VAL A 1 125 ? 7.848 -0.849 -16.005 1.00 96.38 125 VAL A CA 1
ATOM 1006 C C . VAL A 1 125 ? 8.509 0.387 -15.386 1.00 96.38 125 VAL A C 1
ATOM 1008 O O . VAL A 1 125 ? 8.806 1.356 -16.085 1.00 96.38 125 VAL A O 1
ATOM 1011 N N . ARG A 1 126 ? 8.790 0.341 -14.079 1.00 94.94 126 ARG A N 1
ATOM 1012 C CA . ARG A 1 126 ? 9.548 1.388 -13.384 1.00 94.94 126 ARG A CA 1
ATOM 1013 C C . ARG A 1 126 ? 10.948 1.564 -13.978 1.00 94.94 126 ARG A C 1
ATOM 1015 O O . ARG A 1 126 ? 11.354 2.694 -14.237 1.00 94.94 126 ARG A O 1
ATOM 1022 N N . ASP A 1 127 ? 11.691 0.474 -14.154 1.00 96.44 127 ASP A N 1
ATOM 1023 C CA . ASP A 1 127 ? 13.086 0.509 -14.610 1.00 96.44 127 ASP A CA 1
ATOM 1024 C C . ASP A 1 127 ? 13.211 1.070 -16.025 1.00 96.44 127 ASP A C 1
ATOM 1026 O O . ASP A 1 127 ? 14.129 1.843 -16.298 1.00 96.44 127 ASP A O 1
ATOM 1030 N N . GLU A 1 128 ? 12.262 0.753 -16.905 1.00 96.81 128 GLU A N 1
ATOM 1031 C CA . GLU A 1 128 ? 12.173 1.345 -18.239 1.00 96.81 128 GLU A CA 1
ATOM 1032 C C . GLU A 1 128 ? 11.942 2.864 -18.173 1.00 96.81 128 GLU A C 1
ATOM 1034 O O . GLU A 1 128 ? 12.656 3.625 -18.835 1.00 96.81 128 GLU A O 1
ATOM 1039 N N . GLY A 1 129 ? 11.007 3.324 -17.335 1.00 95.88 129 GLY A N 1
ATOM 1040 C CA . GLY A 1 129 ? 10.759 4.755 -17.126 1.00 95.88 129 GLY A CA 1
ATOM 1041 C C . GLY A 1 129 ? 11.992 5.487 -16.586 1.00 95.88 129 GLY A C 1
ATOM 1042 O O . GLY A 1 129 ? 12.367 6.544 -17.090 1.00 95.88 129 GLY A O 1
ATOM 1043 N N . LEU A 1 130 ? 12.698 4.889 -15.621 1.00 96.31 130 LEU A N 1
ATOM 1044 C CA . LEU A 1 130 ? 13.943 5.447 -15.079 1.00 96.31 130 LEU A CA 1
ATOM 1045 C C . LEU A 1 130 ? 15.075 5.485 -16.116 1.00 96.31 130 LEU A C 1
ATOM 1047 O O . LEU A 1 130 ? 15.828 6.457 -16.158 1.00 96.31 130 LEU A O 1
ATOM 1051 N N . ALA A 1 131 ? 15.209 4.446 -16.942 1.00 97.44 131 ALA A N 1
ATOM 1052 C CA . ALA A 1 131 ? 16.261 4.359 -17.952 1.00 97.44 131 ALA A CA 1
ATOM 1053 C C . ALA A 1 131 ? 16.045 5.336 -19.117 1.00 97.44 131 ALA A C 1
ATOM 1055 O O . ALA A 1 131 ? 17.008 5.883 -19.655 1.00 97.44 131 ALA A O 1
ATOM 1056 N N . THR A 1 132 ? 14.790 5.544 -19.516 1.00 97.44 132 THR A N 1
ATOM 1057 C CA . THR A 1 132 ? 14.425 6.409 -20.649 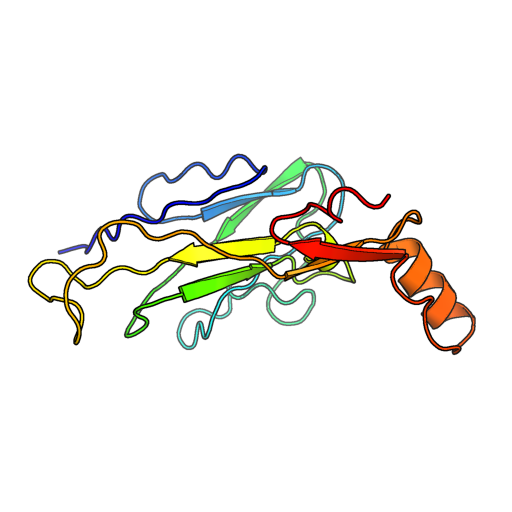1.00 97.44 132 THR A CA 1
ATOM 1058 C C . THR A 1 132 ? 14.180 7.862 -20.242 1.00 97.44 132 THR A C 1
ATOM 1060 O O . THR A 1 132 ? 14.318 8.758 -21.075 1.00 97.44 132 THR A O 1
ATOM 1063 N N . GLY A 1 133 ? 13.813 8.105 -18.981 1.00 96.75 133 GLY A N 1
ATOM 1064 C CA . GLY A 1 133 ? 13.319 9.395 -18.500 1.00 96.75 133 GLY A CA 1
ATOM 1065 C C . GLY A 1 133 ? 11.903 9.735 -18.982 1.00 96.75 133 GLY A C 1
ATOM 1066 O O . GLY A 1 133 ? 11.468 10.871 -18.796 1.00 96.75 133 GLY A O 1
ATOM 1067 N N . ALA A 1 134 ? 11.207 8.791 -19.624 1.00 96.19 134 ALA A N 1
ATOM 1068 C CA . ALA A 1 134 ? 9.826 8.945 -20.064 1.00 96.19 134 ALA A CA 1
ATOM 1069 C C . ALA A 1 134 ? 8.835 8.558 -18.955 1.00 96.19 134 ALA A C 1
ATOM 1071 O O . ALA A 1 134 ? 9.199 7.935 -17.954 1.00 96.19 134 ALA A O 1
ATOM 1072 N N . ASP A 1 135 ? 7.564 8.904 -19.161 1.00 95.81 135 ASP A N 1
ATOM 1073 C CA . ASP A 1 135 ? 6.494 8.458 -18.275 1.00 95.81 135 ASP A CA 1
ATOM 1074 C C . ASP A 1 135 ? 6.374 6.921 -18.308 1.00 95.81 135 ASP A C 1
ATOM 1076 O O . ASP A 1 135 ? 6.412 6.325 -19.390 1.00 95.81 135 ASP A O 1
ATOM 1080 N N . PRO A 1 136 ? 6.209 6.258 -17.148 1.00 95.06 136 PRO A N 1
ATOM 1081 C CA . PRO A 1 136 ? 5.981 4.820 -17.099 1.00 95.06 136 PRO A CA 1
ATOM 1082 C C . PRO A 1 136 ? 4.681 4.415 -17.805 1.00 95.06 136 PRO A C 1
ATOM 1084 O O . PRO A 1 136 ? 3.699 5.159 -17.811 1.00 95.06 136 PRO A O 1
ATOM 1087 N N . ASN A 1 137 ? 4.647 3.192 -18.339 1.00 95.94 137 ASN A N 1
ATOM 1088 C CA . ASN A 1 137 ? 3.437 2.641 -18.949 1.00 95.94 137 ASN A CA 1
ATOM 1089 C C . ASN A 1 137 ? 2.269 2.612 -17.949 1.00 95.94 137 ASN A C 1
ATOM 1091 O O . ASN A 1 137 ? 2.418 2.165 -16.808 1.00 95.94 137 ASN A O 1
ATOM 1095 N N . ILE A 1 138 ? 1.089 3.039 -18.404 1.00 96.81 138 ILE A N 1
ATOM 1096 C CA . ILE A 1 138 ? -0.154 2.958 -17.625 1.00 96.81 138 ILE A CA 1
ATOM 1097 C C . ILE A 1 138 ? -0.530 1.502 -17.321 1.00 96.81 138 ILE A C 1
ATOM 1099 O O . ILE A 1 138 ? -0.111 0.583 -18.028 1.00 96.81 138 ILE A O 1
ATOM 1103 N N . SER A 1 139 ? -1.326 1.297 -16.272 1.00 96.38 139 SER A N 1
ATOM 1104 C CA . SER A 1 139 ? -1.844 -0.021 -15.905 1.00 96.38 139 SER A CA 1
ATOM 1105 C C . SER A 1 139 ? -2.775 -0.597 -16.978 1.00 96.38 139 SER A C 1
ATOM 1107 O O . SER A 1 139 ? -3.492 0.122 -17.674 1.00 96.38 139 SER A O 1
ATOM 1109 N N . ASP A 1 140 ? -2.766 -1.925 -17.110 1.00 95.88 140 ASP A N 1
ATOM 1110 C CA . ASP A 1 140 ? -3.657 -2.674 -18.001 1.00 95.88 140 ASP A CA 1
ATOM 1111 C C . ASP A 1 140 ? -5.094 -2.731 -17.460 1.00 95.88 140 ASP A C 1
ATOM 1113 O O . ASP A 1 140 ? -6.036 -2.876 -18.240 1.00 95.88 140 ASP A O 1
ATOM 1117 N N . SER A 1 141 ? -5.265 -2.674 -16.134 1.00 95.12 141 SER A N 1
ATOM 1118 C CA . SER A 1 141 ? -6.579 -2.678 -15.488 1.00 95.12 141 SER A CA 1
ATOM 1119 C C . SER A 1 141 ? -6.541 -2.044 -14.104 1.00 95.12 141 SER A C 1
ATOM 1121 O O . SER A 1 141 ? -5.562 -2.166 -13.367 1.00 95.12 141 SER A O 1
ATOM 1123 N N . PHE A 1 142 ? -7.673 -1.471 -13.705 1.00 95.81 142 PHE A N 1
ATOM 1124 C CA . PHE A 1 142 ? -7.971 -1.202 -12.302 1.00 95.81 142 PHE A CA 1
ATOM 1125 C C . PHE A 1 142 ? -8.543 -2.456 -11.640 1.00 95.81 142 PHE A C 1
ATOM 1127 O O . PHE A 1 142 ? -9.161 -3.288 -12.305 1.00 95.81 142 PHE A O 1
ATOM 1134 N N . LEU A 1 143 ? -8.325 -2.596 -10.335 1.00 94.06 143 LEU A N 1
ATOM 1135 C CA . LEU A 1 143 ? -8.730 -3.755 -9.549 1.00 94.06 143 LEU A CA 1
ATOM 1136 C C . LEU A 1 143 ? -9.629 -3.345 -8.384 1.00 94.06 143 LEU A C 1
ATOM 1138 O O . LEU A 1 143 ? -9.373 -2.344 -7.712 1.00 94.06 143 LEU A O 1
ATOM 1142 N N . ILE A 1 144 ? -10.607 -4.197 -8.079 1.00 95.44 144 ILE A N 1
ATOM 1143 C CA . ILE A 1 144 ? -11.302 -4.228 -6.789 1.00 95.44 144 ILE A CA 1
ATOM 1144 C C . ILE A 1 144 ? -10.955 -5.553 -6.117 1.00 95.44 144 ILE A C 1
ATOM 1146 O O . ILE A 1 144 ? -11.238 -6.621 -6.657 1.00 95.44 144 ILE A O 1
ATOM 1150 N N . ASN A 1 145 ? -10.332 -5.501 -4.939 1.00 93.88 145 ASN A N 1
ATOM 1151 C CA . ASN A 1 145 ? -9.894 -6.682 -4.185 1.00 93.88 145 ASN A CA 1
ATOM 1152 C C . ASN A 1 145 ? -9.062 -7.666 -5.034 1.00 93.88 145 ASN A C 1
ATOM 1154 O O . ASN A 1 145 ? -9.215 -8.885 -4.937 1.00 93.88 145 ASN A O 1
ATOM 1158 N N . GLY A 1 146 ? -8.186 -7.125 -5.886 1.00 91.75 146 GLY A N 1
ATOM 1159 C CA . GLY A 1 146 ? -7.308 -7.909 -6.756 1.00 91.75 146 GLY A CA 1
ATOM 1160 C C . GLY A 1 146 ? -7.971 -8.458 -8.024 1.00 91.75 146 GLY A C 1
ATOM 1161 O O . GLY A 1 146 ? -7.328 -9.211 -8.745 1.00 91.75 146 GLY A O 1
ATOM 1162 N N . GLN A 1 147 ? -9.233 -8.115 -8.298 1.00 93.69 147 GLN A N 1
ATOM 1163 C CA . GLN A 1 147 ? -9.970 -8.595 -9.468 1.00 93.69 147 GLN A CA 1
ATOM 1164 C C . GLN A 1 147 ? -10.253 -7.448 -10.449 1.00 93.69 147 GLN A C 1
ATOM 1166 O O . GLN A 1 147 ? -10.751 -6.406 -10.014 1.00 93.69 147 GLN A O 1
ATOM 1171 N N . PRO A 1 148 ? -9.981 -7.630 -11.754 1.00 92.06 148 PRO A N 1
ATOM 1172 C CA . PRO A 1 148 ? -10.285 -6.633 -12.782 1.00 92.06 148 PRO A CA 1
ATOM 1173 C C . PRO A 1 148 ? -11.777 -6.612 -13.173 1.00 92.06 148 PRO A C 1
ATOM 1175 O O . PRO A 1 148 ? -12.229 -5.696 -13.852 1.00 92.06 148 PRO A O 1
ATOM 1178 N N . GLY A 1 149 ? -12.559 -7.596 -12.709 1.00 89.81 149 GLY A N 1
ATOM 1179 C CA . GLY A 1 149 ? -13.965 -7.787 -13.073 1.00 89.81 149 GLY A CA 1
ATOM 1180 C C . GLY A 1 149 ? -14.144 -8.683 -14.302 1.00 89.81 149 GLY A C 1
ATOM 1181 O O . GLY A 1 149 ? -13.176 -9.164 -14.879 1.00 89.81 149 GLY A O 1
ATOM 1182 N N . ASP A 1 150 ? -15.398 -8.905 -14.701 1.00 81.19 150 ASP A N 1
ATOM 1183 C CA . ASP A 1 150 ? -15.782 -9.923 -15.698 1.00 81.19 150 ASP A CA 1
ATOM 1184 C C . ASP A 1 150 ? -15.552 -9.507 -17.169 1.00 81.19 150 ASP A C 1
ATOM 1186 O O . ASP A 1 150 ? -15.982 -10.202 -18.088 1.00 81.19 150 ASP A O 1
ATOM 1190 N N . LEU A 1 151 ? -14.924 -8.353 -17.418 1.00 65.25 151 LEU A N 1
ATOM 1191 C CA . LEU A 1 151 ? -14.747 -7.781 -18.762 1.00 65.25 151 LEU A CA 1
ATOM 1192 C C . LEU A 1 151 ? -13.355 -8.031 -19.374 1.00 65.25 151 LEU A C 1
ATOM 1194 O O . LEU A 1 151 ? -13.032 -7.423 -20.397 1.00 65.25 151 LEU A O 1
ATOM 1198 N N . HIS A 1 152 ? -12.546 -8.914 -18.778 1.00 54.84 152 HIS A N 1
ATOM 1199 C CA . HIS A 1 152 ? -11.153 -9.163 -19.164 1.00 54.84 152 HIS A CA 1
ATOM 1200 C C . HIS A 1 152 ? -10.817 -10.648 -19.307 1.00 54.84 152 HIS A C 1
ATOM 1202 O O . HIS A 1 152 ? -11.298 -11.453 -18.478 1.00 54.84 152 HIS A O 1
#

Organism: Vitis vinifera (NCBI:txid29760)

Secondary structure (DSSP, 8-state):
------PPP-SSS----STTPEEEE-SSS-B-EEES--TT-GGGS--BTTTB--B-TT-EEEE----SS--EEEEEEE-STTGGGTSEEEEEEPPPTT---SSPPPS------EEEE-SS-HHHHHHHHHHH-SPPPPPSEEEETTB--TT-

pLDDT: mean 76.65, std 22.51, range [21.73, 97.44]

Radius of gyration: 17.57 Å; chains: 1; bounding box: 43×26×52 Å

Sequence (152 aa):
MWLITKMKLLQILVFLLFGGGIHCQASIHRHTFAWGENAQNPWTDGPEYITQCPIQPGSKFSQKIILSSEEGTLWWHAHSDWTRATVHGAIIVYPKNGTKYPFPKPNVEVPIILGEWWKSDVNAVRDEGLATGADPNISDSFLINGQPGDLH